Protein AF-A0A101KX17-F1 (afdb_monomer)

Solvent-accessible surface area (backbone atoms only — not comparable to full-atom values): 4138 Å² total; per-residue (Å²): 135,85,78,73,90,68,51,68,55,53,53,42,40,51,51,24,53,52,25,49,76,70,66,39,52,75,60,20,50,55,38,47,53,51,33,60,72,71,38,96,61,64,49,90,86,35,49,44,25,51,50,54,48,54,60,62,68,67,56,71,82,73,73,79,85,74,79,131

Foldseek 3Di:
DDPDPQDPLNVLLVVLLVCVVVVVVVSNVVSLVVNVVVDVDLDPPGSNVVSVVSVVVPPPPPPPPPDD

Structure (mmCIF, N/CA/C/O backbone):
data_AF-A0A101KX17-F1
#
_entry.id   AF-A0A101KX17-F1
#
loop_
_atom_site.group_PDB
_atom_site.id
_atom_site.type_symbol
_atom_site.label_atom_id
_atom_site.label_alt_id
_atom_site.label_comp_id
_atom_site.label_asym_id
_atom_site.label_entity_id
_atom_site.label_seq_id
_atom_site.pdbx_PDB_ins_code
_atom_site.Cartn_x
_atom_site.Cartn_y
_atom_site.Cartn_z
_atom_site.occupancy
_atom_site.B_iso_or_equiv
_atom_site.auth_s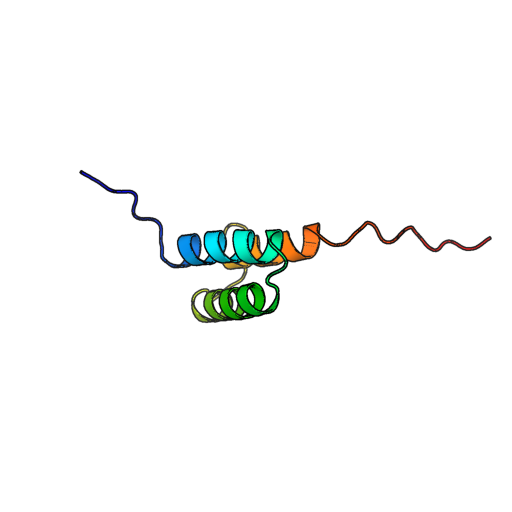eq_id
_atom_site.auth_comp_id
_atom_site.auth_asym_id
_atom_site.auth_atom_id
_atom_site.pdbx_PDB_model_num
ATOM 1 N N . MET A 1 1 ? 4.259 23.190 -18.150 1.00 34.88 1 MET A N 1
ATOM 2 C CA . MET A 1 1 ? 3.536 22.889 -16.892 1.00 34.88 1 MET A CA 1
ATOM 3 C C . MET A 1 1 ? 3.599 21.381 -16.652 1.00 34.88 1 MET A C 1
ATOM 5 O O . MET A 1 1 ? 2.738 20.670 -17.143 1.00 34.88 1 MET A O 1
ATOM 9 N N . ASN A 1 2 ? 4.626 20.874 -15.959 1.00 38.25 2 ASN A N 1
ATOM 10 C CA . ASN A 1 2 ? 4.779 19.432 -15.709 1.00 38.25 2 ASN A CA 1
ATOM 11 C C . ASN A 1 2 ? 4.013 19.053 -14.439 1.00 38.25 2 ASN A C 1
ATOM 13 O O . ASN A 1 2 ? 4.543 19.138 -13.328 1.00 38.25 2 ASN A O 1
ATOM 17 N N . ARG A 1 3 ? 2.735 18.690 -14.583 1.00 45.62 3 ARG A N 1
ATOM 18 C CA . ARG A 1 3 ? 1.987 18.040 -13.502 1.00 45.62 3 ARG A CA 1
ATOM 19 C C . ARG A 1 3 ? 2.610 16.664 -13.283 1.00 45.62 3 ARG A C 1
ATOM 21 O O . ARG A 1 3 ? 2.222 15.734 -13.963 1.00 45.62 3 ARG A O 1
ATOM 28 N N . ARG A 1 4 ? 3.595 16.601 -12.379 1.00 48.78 4 ARG A N 1
ATOM 29 C CA . ARG A 1 4 ? 4.059 15.422 -11.627 1.00 48.78 4 ARG A CA 1
ATOM 30 C C . ARG A 1 4 ? 3.601 14.105 -12.272 1.00 48.78 4 ARG A C 1
ATOM 32 O O . ARG A 1 4 ? 2.526 13.619 -11.933 1.00 48.78 4 ARG A O 1
ATOM 39 N N . ASP A 1 5 ? 4.409 13.565 -13.180 1.00 51.44 5 ASP A N 1
ATOM 40 C CA . ASP A 1 5 ? 4.273 12.206 -13.714 1.00 51.44 5 ASP A CA 1
ATOM 41 C C . ASP A 1 5 ? 4.430 11.207 -12.552 1.00 51.44 5 ASP A C 1
ATOM 43 O O . ASP A 1 5 ? 5.507 10.689 -12.259 1.00 51.44 5 ASP A O 1
ATOM 47 N N . ILE A 1 6 ? 3.365 11.031 -11.772 1.00 63.31 6 ILE A N 1
ATOM 48 C CA . ILE A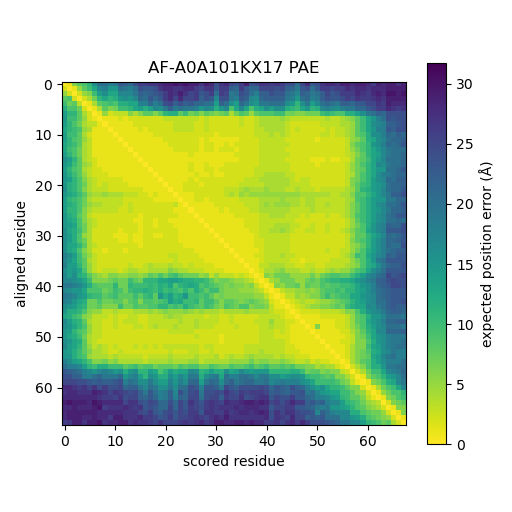 1 6 ? 3.283 10.003 -10.743 1.00 63.31 6 ILE A CA 1
ATOM 49 C C . ILE A 1 6 ? 2.885 8.734 -11.488 1.00 63.31 6 ILE A C 1
ATOM 51 O O . ILE A 1 6 ? 1.758 8.646 -11.980 1.00 63.31 6 ILE A O 1
ATOM 55 N N . SER A 1 7 ? 3.805 7.769 -11.582 1.00 84.69 7 SER A N 1
ATOM 56 C CA . SER A 1 7 ? 3.530 6.492 -12.248 1.00 84.69 7 SER A CA 1
ATOM 57 C C . SER A 1 7 ? 2.282 5.825 -11.656 1.00 84.69 7 SER A C 1
ATOM 59 O O . SER A 1 7 ? 1.943 6.034 -10.482 1.00 84.69 7 SER A O 1
ATOM 61 N N . LEU A 1 8 ? 1.575 5.044 -12.473 1.00 88.06 8 LEU A N 1
ATOM 62 C CA . LEU A 1 8 ? 0.330 4.379 -12.088 1.00 88.06 8 LEU A CA 1
ATOM 63 C C . LEU A 1 8 ? 0.504 3.564 -10.797 1.00 88.06 8 LEU A C 1
ATOM 65 O O . LEU A 1 8 ? -0.323 3.642 -9.893 1.00 88.06 8 LEU A O 1
ATOM 69 N N . GLU A 1 9 ? 1.629 2.871 -10.659 1.00 90.06 9 GLU A N 1
ATOM 70 C CA . GLU A 1 9 ? 1.989 2.071 -9.489 1.00 90.06 9 GLU A CA 1
ATOM 71 C C . GLU A 1 9 ? 2.063 2.922 -8.215 1.00 90.06 9 GLU A C 1
ATOM 73 O O . GLU A 1 9 ? 1.600 2.505 -7.154 1.00 90.06 9 GLU A O 1
ATOM 78 N N . ARG A 1 10 ? 2.582 4.155 -8.297 1.00 90.00 10 ARG A N 1
ATOM 79 C CA . ARG A 1 10 ? 2.604 5.071 -7.145 1.00 90.00 10 ARG A CA 1
ATOM 80 C C . ARG A 1 10 ? 1.216 5.586 -6.778 1.00 90.00 10 ARG A C 1
ATOM 82 O O . ARG A 1 10 ? 0.952 5.800 -5.596 1.00 90.00 10 ARG A O 1
ATOM 89 N N . GLN A 1 11 ? 0.336 5.779 -7.759 1.00 92.56 11 GLN A N 1
ATOM 90 C CA . GLN A 1 11 ? -1.055 6.164 -7.501 1.00 92.56 11 GLN A CA 1
ATOM 91 C C . GLN A 1 11 ? -1.822 5.017 -6.831 1.00 92.56 11 GLN A C 1
ATOM 93 O O . GLN A 1 11 ? -2.513 5.239 -5.836 1.00 92.56 11 GLN A O 1
ATOM 98 N N . ILE A 1 12 ? -1.629 3.784 -7.310 1.00 93.62 12 ILE A N 1
ATOM 99 C CA . ILE A 1 12 ? -2.221 2.581 -6.714 1.00 93.62 12 ILE A CA 1
ATOM 100 C C . ILE A 1 12 ? -1.684 2.366 -5.297 1.00 93.62 12 ILE A C 1
ATOM 102 O O . ILE A 1 12 ? -2.473 2.120 -4.391 1.00 93.62 12 ILE A O 1
ATOM 106 N N . LEU A 1 13 ? -0.380 2.550 -5.058 1.00 93.38 13 LEU A N 1
ATOM 107 C CA . LEU A 1 13 ? 0.194 2.473 -3.712 1.00 93.38 13 LEU A CA 1
ATOM 108 C C . LEU A 1 13 ? -0.419 3.501 -2.753 1.00 93.38 13 LEU A C 1
ATOM 110 O O . LEU A 1 13 ? -0.680 3.184 -1.593 1.00 93.38 13 LEU A O 1
ATOM 114 N N . ALA A 1 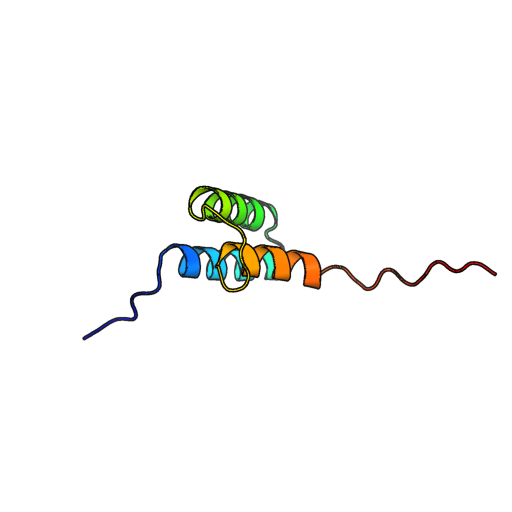14 ? -0.637 4.736 -3.204 1.00 94.06 14 ALA A N 1
ATOM 115 C CA . ALA A 1 14 ? -1.270 5.757 -2.373 1.00 94.06 14 ALA A CA 1
ATOM 116 C C . ALA A 1 14 ? -2.715 5.370 -2.017 1.00 94.06 14 ALA A C 1
ATOM 118 O O . ALA A 1 14 ? -3.106 5.463 -0.852 1.00 94.06 14 ALA A O 1
ATOM 119 N N . ALA A 1 15 ? -3.481 4.876 -2.995 1.00 95.31 15 ALA A N 1
ATOM 120 C CA . ALA A 1 15 ? -4.831 4.366 -2.772 1.00 95.31 15 ALA A CA 1
ATOM 121 C C . ALA A 1 15 ? -4.836 3.146 -1.837 1.00 95.31 15 ALA A C 1
ATOM 123 O O . ALA A 1 15 ? -5.686 3.059 -0.954 1.00 95.31 15 ALA A O 1
ATOM 124 N N . PHE A 1 16 ? -3.860 2.246 -1.983 1.00 95.31 16 PHE A N 1
ATOM 125 C CA . PHE A 1 16 ? -3.674 1.082 -1.123 1.00 95.31 16 PHE A CA 1
ATOM 126 C C . PHE A 1 16 ? -3.439 1.510 0.326 1.00 95.31 16 PHE A C 1
ATOM 128 O O . PHE A 1 16 ? -4.163 1.068 1.213 1.00 95.31 16 PHE A O 1
ATOM 135 N N . LYS A 1 17 ? -2.482 2.421 0.564 1.00 93.88 17 LYS A N 1
ATOM 136 C CA . LYS A 1 17 ? -2.175 2.938 1.908 1.00 93.88 17 LYS A CA 1
ATOM 137 C C . LYS A 1 17 ? -3.416 3.564 2.550 1.00 93.88 17 LYS A C 1
ATOM 139 O O . LYS A 1 17 ? -3.699 3.279 3.707 1.00 93.88 17 LYS A O 1
ATOM 144 N N . LEU A 1 18 ? -4.192 4.343 1.793 1.00 94.81 18 LEU A N 1
ATOM 145 C CA . LEU A 1 18 ? -5.438 4.942 2.280 1.00 94.81 18 LEU A CA 1
ATOM 146 C C . LEU A 1 18 ? -6.518 3.892 2.588 1.00 94.81 18 LEU A C 1
ATOM 148 O O . LEU A 1 18 ? -7.170 3.964 3.627 1.00 94.81 18 LEU A O 1
ATOM 152 N N . ALA A 1 19 ? -6.728 2.915 1.704 1.00 94.31 19 ALA A N 1
ATOM 153 C CA . ALA A 1 19 ? -7.699 1.842 1.921 1.00 94.31 19 ALA A CA 1
ATOM 154 C C . ALA A 1 19 ? -7.326 0.981 3.138 1.00 94.31 19 ALA A C 1
ATOM 156 O O . ALA A 1 19 ? -8.200 0.604 3.916 1.00 94.31 19 ALA A O 1
ATOM 157 N N . HIS A 1 20 ? -6.033 0.718 3.321 1.00 92.81 20 HIS A N 1
ATOM 158 C CA . HIS A 1 20 ? -5.500 -0.017 4.460 1.00 92.81 20 HIS A CA 1
ATOM 159 C C . HIS A 1 20 ? -5.688 0.759 5.774 1.00 92.81 20 HIS A C 1
ATOM 161 O O . HIS A 1 20 ? -6.209 0.205 6.737 1.00 92.81 20 HIS A O 1
ATOM 167 N N . ASP A 1 21 ? -5.346 2.052 5.798 1.00 91.75 21 ASP A N 1
ATOM 168 C CA . ASP A 1 21 ? -5.494 2.927 6.974 1.00 91.75 21 ASP A CA 1
ATOM 169 C C . ASP A 1 21 ? -6.967 3.133 7.377 1.00 91.75 21 ASP A C 1
ATOM 171 O O . ASP A 1 21 ? -7.318 3.120 8.552 1.00 91.75 21 ASP A O 1
ATOM 175 N N . THR A 1 22 ? -7.866 3.211 6.392 1.00 93.88 22 THR A N 1
ATOM 176 C CA . THR A 1 22 ? -9.318 3.343 6.614 1.00 93.88 22 THR A CA 1
ATOM 177 C C . THR A 1 22 ? -10.029 2.015 6.909 1.00 93.88 22 THR A C 1
ATOM 179 O O . THR A 1 22 ? -11.258 1.980 6.984 1.00 93.88 22 THR A O 1
ATOM 182 N N . GLY A 1 23 ? -9.291 0.907 7.050 1.00 92.06 23 GLY A N 1
ATOM 183 C CA . GLY A 1 23 ? -9.849 -0.416 7.352 1.00 92.06 23 GLY A CA 1
ATOM 184 C C . GLY A 1 23 ? -10.654 -1.048 6.209 1.00 92.06 23 GLY A C 1
ATOM 185 O O . GLY A 1 23 ? -11.334 -2.056 6.405 1.00 92.06 23 GLY A O 1
ATOM 186 N N . ARG A 1 24 ? -10.584 -0.500 4.991 1.00 94.50 24 ARG A N 1
ATOM 187 C CA . ARG A 1 24 ? -11.250 -1.038 3.793 1.00 94.50 24 ARG A CA 1
ATOM 188 C C . ARG A 1 24 ? -10.420 -2.166 3.178 1.00 94.50 24 ARG A C 1
ATOM 190 O O . ARG A 1 24 ? -9.974 -2.072 2.035 1.00 94.50 24 ARG A O 1
ATOM 197 N N . LEU A 1 25 ? -10.236 -3.248 3.933 1.00 91.50 25 LEU A N 1
ATOM 198 C CA . LEU A 1 25 ? -9.299 -4.327 3.598 1.00 91.50 25 LEU A CA 1
ATOM 199 C C . LEU A 1 25 ? -9.584 -5.000 2.248 1.00 91.50 25 LEU A C 1
ATOM 201 O O . LEU A 1 25 ? -8.645 -5.265 1.515 1.00 91.50 25 LEU A O 1
ATOM 205 N N . ALA A 1 26 ? -10.850 -5.192 1.863 1.00 94.12 26 ALA A N 1
ATOM 206 C CA . ALA A 1 26 ? -11.190 -5.754 0.549 1.00 94.12 26 ALA A CA 1
ATOM 207 C C . ALA A 1 26 ? -10.714 -4.869 -0.621 1.00 94.12 26 ALA A C 1
ATOM 209 O O . ALA A 1 26 ? -10.278 -5.362 -1.656 1.00 94.12 26 ALA A O 1
ATOM 210 N N . VAL A 1 27 ? -10.767 -3.543 -0.452 1.00 94.25 27 VAL A N 1
ATOM 211 C CA . VAL A 1 27 ? -10.255 -2.597 -1.454 1.00 94.25 27 VAL A CA 1
ATOM 212 C C . VAL A 1 27 ? -8.729 -2.614 -1.457 1.00 94.25 27 VAL A C 1
ATOM 214 O O . VAL A 1 27 ? -8.123 -2.598 -2.524 1.00 94.25 27 VAL A O 1
ATOM 217 N N . ALA A 1 28 ? -8.106 -2.667 -0.277 1.00 94.12 28 ALA A N 1
ATOM 218 C CA . ALA A 1 28 ? -6.656 -2.781 -0.158 1.00 94.12 28 ALA A CA 1
ATOM 219 C C . ALA A 1 28 ? -6.129 -4.070 -0.817 1.00 94.12 28 ALA A C 1
ATOM 221 O O . ALA A 1 28 ? -5.135 -4.015 -1.531 1.00 94.12 28 ALA A O 1
ATOM 222 N N . ASP A 1 29 ? -6.827 -5.194 -0.654 1.00 94.38 29 ASP A N 1
ATOM 223 C CA . ASP A 1 29 ? -6.486 -6.482 -1.266 1.00 94.38 29 ASP A CA 1
ATOM 224 C C . ASP A 1 29 ? -6.497 -6.409 -2.802 1.00 94.38 29 ASP A C 1
ATOM 226 O O . ASP A 1 29 ? -5.496 -6.696 -3.453 1.00 94.38 29 ASP A O 1
ATOM 230 N N . HIS A 1 30 ? -7.567 -5.869 -3.395 1.00 96.44 30 HIS A N 1
ATOM 231 C CA . HIS A 1 30 ? -7.632 -5.677 -4.848 1.00 96.44 30 HIS A CA 1
ATOM 232 C C . HIS A 1 30 ? -6.540 -4.745 -5.389 1.00 96.44 30 HIS A C 1
ATOM 234 O O . HIS A 1 30 ? -5.999 -4.979 -6.472 1.00 96.44 30 HIS A O 1
ATOM 240 N N . LEU A 1 31 ? -6.200 -3.688 -4.648 1.00 95.06 31 LEU A N 1
ATOM 241 C CA . LEU A 1 31 ? -5.126 -2.769 -5.030 1.00 95.06 31 LEU A CA 1
ATOM 242 C C . LEU A 1 31 ? -3.744 -3.426 -4.912 1.00 95.06 31 LEU A C 1
ATOM 244 O O . LEU A 1 31 ? -2.868 -3.132 -5.724 1.00 95.06 31 LEU A O 1
ATOM 248 N N . LEU A 1 32 ? -3.554 -4.327 -3.946 1.00 93.56 32 LEU A N 1
ATOM 249 C CA . LEU A 1 32 ? -2.336 -5.122 -3.823 1.00 93.56 32 LEU A CA 1
ATOM 250 C C . LEU A 1 32 ? -2.187 -6.078 -5.011 1.00 93.56 32 LEU A C 1
ATOM 252 O O . LEU A 1 32 ? -1.145 -6.050 -5.659 1.00 93.56 32 LEU A O 1
ATOM 256 N N . CYS A 1 33 ? -3.242 -6.813 -5.378 1.00 94.12 33 CYS A N 1
ATOM 257 C CA . CYS A 1 33 ? -3.219 -7.677 -6.562 1.00 94.12 33 CYS A CA 1
ATOM 258 C C . CYS A 1 33 ? -2.918 -6.900 -7.849 1.00 94.12 33 CYS A C 1
ATOM 260 O O . CYS A 1 33 ? -2.183 -7.378 -8.714 1.00 94.12 33 CYS A O 1
ATOM 262 N N . ALA A 1 34 ? -3.442 -5.678 -7.980 1.00 92.88 34 ALA A N 1
ATOM 263 C CA . ALA A 1 34 ? -3.104 -4.811 -9.103 1.00 92.88 34 ALA A CA 1
ATOM 264 C C . ALA A 1 34 ? -1.607 -4.448 -9.114 1.00 92.88 34 ALA A C 1
ATOM 266 O O . ALA A 1 34 ? -0.986 -4.461 -10.175 1.00 92.88 34 ALA A O 1
ATOM 267 N N . LEU A 1 35 ? -1.008 -4.166 -7.951 1.00 91.00 35 LEU A N 1
ATOM 268 C CA . LEU A 1 35 ? 0.436 -3.933 -7.840 1.00 91.00 35 LEU A CA 1
ATOM 269 C C . LEU A 1 35 ? 1.255 -5.182 -8.170 1.00 91.00 35 LEU A C 1
ATOM 271 O O . LEU A 1 35 ? 2.267 -5.046 -8.846 1.00 91.00 35 LEU A O 1
ATOM 275 N N . GLU A 1 36 ? 0.823 -6.369 -7.745 1.00 90.56 36 GLU A N 1
ATOM 276 C CA . GLU A 1 36 ? 1.468 -7.651 -8.076 1.00 90.56 36 GLU A CA 1
ATOM 277 C C . GLU A 1 36 ? 1.416 -7.949 -9.581 1.00 90.56 36 GLU A C 1
ATOM 279 O O . GLU A 1 36 ? 2.360 -8.497 -10.138 1.00 90.56 36 GLU A O 1
ATOM 284 N N . CYS A 1 37 ? 0.341 -7.547 -10.264 1.00 90.25 37 CYS A N 1
ATOM 285 C CA . CYS A 1 37 ? 0.221 -7.708 -11.714 1.00 90.25 37 CYS A CA 1
ATOM 286 C C . CYS A 1 37 ? 1.066 -6.694 -12.501 1.00 90.25 37 CYS A 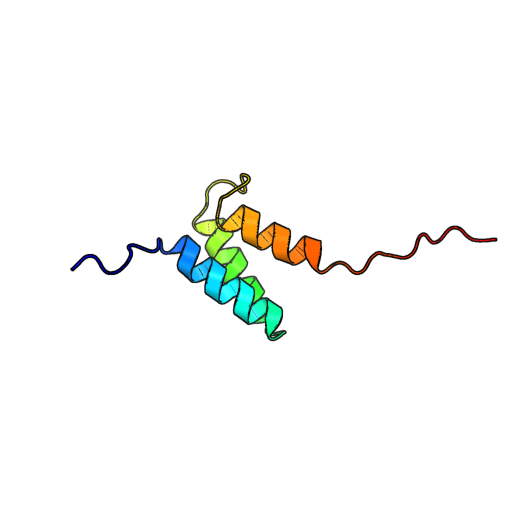C 1
ATOM 288 O O . CYS A 1 37 ? 1.540 -7.001 -13.594 1.00 90.25 37 CYS A O 1
ATOM 290 N N . LEU A 1 38 ? 1.221 -5.472 -11.981 1.00 85.19 38 LEU A N 1
ATOM 291 C CA . LEU A 1 38 ? 1.967 -4.394 -12.642 1.00 85.19 38 LEU A CA 1
ATOM 292 C C . LEU A 1 38 ? 3.473 -4.456 -12.361 1.00 85.19 38 LEU A C 1
ATOM 294 O O . LEU A 1 38 ? 4.275 -4.085 -13.216 1.00 85.19 38 LEU A O 1
ATOM 298 N N . CYS A 1 39 ? 3.867 -4.900 -11.168 1.00 80.94 39 CYS A N 1
ATOM 299 C CA . CYS A 1 39 ? 5.262 -5.020 -10.767 1.00 80.94 39 CYS A CA 1
ATOM 300 C C . CYS A 1 39 ? 5.734 -6.461 -10.972 1.00 80.94 39 CYS A C 1
ATOM 302 O O . CYS A 1 39 ? 5.257 -7.370 -10.306 1.00 80.94 39 CYS A O 1
ATOM 304 N N . GLY A 1 40 ? 6.737 -6.664 -11.828 1.00 73.56 40 GLY A N 1
ATOM 305 C CA . GLY A 1 40 ? 7.357 -7.983 -12.001 1.00 73.56 40 GLY A CA 1
ATOM 306 C C . GLY A 1 40 ? 8.184 -8.456 -10.798 1.00 73.56 40 GLY A C 1
ATOM 307 O O . GLY A 1 40 ? 8.546 -9.626 -10.749 1.00 73.56 40 GLY A O 1
ATOM 308 N N . ASP A 1 41 ? 8.497 -7.565 -9.847 1.00 76.00 41 ASP A N 1
ATOM 309 C CA . ASP A 1 41 ? 9.266 -7.900 -8.647 1.00 76.00 41 ASP A CA 1
ATOM 310 C C . ASP A 1 41 ? 8.934 -6.983 -7.447 1.00 76.00 41 ASP A C 1
ATOM 312 O O . ASP A 1 41 ? 8.653 -5.786 -7.593 1.00 76.00 41 ASP A O 1
ATOM 316 N N . ALA A 1 42 ? 9.000 -7.545 -6.236 1.00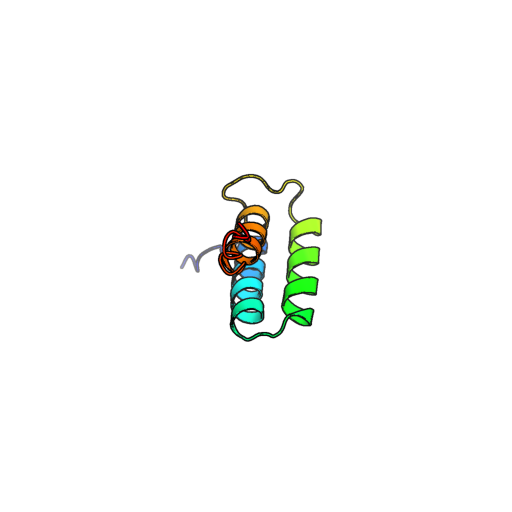 76.81 42 ALA A N 1
ATOM 317 C CA . ALA A 1 42 ? 8.739 -6.868 -4.963 1.00 76.81 42 ALA A CA 1
ATOM 318 C C . ALA A 1 42 ? 10.005 -6.254 -4.320 1.00 76.81 42 ALA A C 1
ATOM 320 O O . ALA A 1 42 ? 10.109 -6.155 -3.094 1.00 76.81 42 ALA A O 1
ATOM 321 N N . CYS A 1 43 ? 10.975 -5.834 -5.137 1.00 77.00 43 CYS A N 1
ATOM 322 C CA . CYS A 1 43 ? 12.218 -5.211 -4.691 1.00 77.00 43 CYS A CA 1
ATOM 323 C C . CYS A 1 43 ? 12.015 -4.004 -3.758 1.00 77.00 43 CYS A C 1
ATOM 325 O O . CYS A 1 43 ? 11.042 -3.247 -3.818 1.00 77.00 43 CYS A O 1
ATOM 327 N N . ARG A 1 44 ? 13.014 -3.758 -2.905 1.00 71.31 44 ARG A N 1
ATOM 328 C CA . ARG A 1 44 ? 13.005 -2.624 -1.974 1.00 71.31 44 ARG A CA 1
ATOM 329 C C . ARG A 1 44 ? 12.982 -1.297 -2.741 1.00 71.31 44 ARG A C 1
ATOM 331 O O . ARG A 1 44 ? 13.872 -1.024 -3.535 1.00 71.31 44 ARG A O 1
ATOM 338 N N . GLY A 1 45 ? 11.989 -0.456 -2.451 1.00 75.25 45 GLY A N 1
ATOM 339 C CA . GLY A 1 45 ? 11.798 0.841 -3.112 1.00 75.25 45 GLY A CA 1
ATOM 340 C C . GLY A 1 45 ? 10.810 0.822 -4.282 1.00 75.25 45 GLY A C 1
ATOM 341 O O . GLY A 1 45 ? 10.498 1.891 -4.808 1.00 75.25 45 GLY A O 1
ATOM 342 N N . THR A 1 46 ? 10.277 -0.347 -4.660 1.00 84.62 46 THR A N 1
ATOM 343 C CA . THR A 1 46 ? 9.141 -0.440 -5.589 1.00 84.62 46 THR A CA 1
ATOM 344 C C . THR A 1 46 ? 7.821 -0.191 -4.865 1.00 84.62 46 THR A C 1
ATOM 346 O O . THR A 1 46 ? 7.728 -0.288 -3.636 1.00 84.62 46 THR A O 1
ATOM 349 N N . ALA A 1 47 ? 6.776 0.122 -5.635 1.00 86.56 47 ALA A N 1
ATOM 350 C CA . ALA A 1 47 ? 5.440 0.314 -5.087 1.00 86.56 47 ALA A CA 1
ATOM 351 C C . ALA A 1 47 ? 4.922 -0.947 -4.375 1.00 86.56 47 ALA A C 1
ATOM 353 O O . ALA A 1 47 ? 4.364 -0.858 -3.284 1.00 86.56 47 ALA A O 1
ATOM 354 N N . LEU A 1 48 ? 5.186 -2.120 -4.954 1.00 88.56 48 LEU A N 1
ATOM 355 C CA . LEU A 1 48 ? 4.834 -3.408 -4.368 1.00 88.56 48 LEU A CA 1
ATOM 356 C C . LEU A 1 48 ? 5.608 -3.686 -3.066 1.00 88.56 48 LEU A C 1
ATOM 358 O O . LEU A 1 48 ? 5.008 -4.056 -2.057 1.00 88.56 48 LEU A O 1
ATOM 362 N N . GLY A 1 49 ? 6.921 -3.427 -3.039 1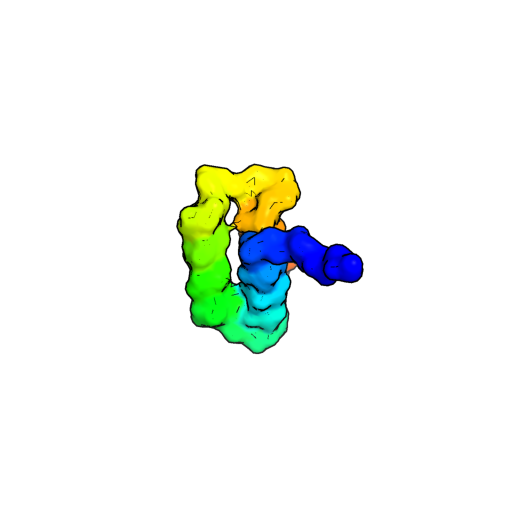.00 89.56 49 GLY A N 1
ATOM 363 C CA . GLY A 1 49 ? 7.729 -3.587 -1.825 1.00 89.56 49 GLY A CA 1
ATOM 364 C C . GLY A 1 49 ? 7.285 -2.660 -0.682 1.00 89.56 49 GLY A C 1
ATOM 365 O O . GLY A 1 49 ? 7.274 -3.053 0.487 1.00 89.56 49 GLY A O 1
ATOM 366 N N . GLU A 1 50 ? 6.868 -1.434 -1.004 1.00 90.56 50 GLU A N 1
ATOM 367 C CA . GLU A 1 50 ? 6.271 -0.512 -0.031 1.00 90.56 50 GLU A CA 1
ATOM 368 C C . GLU A 1 50 ? 4.907 -0.992 0.487 1.00 90.56 50 GLU A C 1
ATOM 370 O O . GLU A 1 50 ? 4.630 -0.836 1.679 1.00 90.56 50 GLU A O 1
ATOM 375 N N . ALA A 1 51 ? 4.069 -1.581 -0.374 1.00 90.56 51 ALA A N 1
ATOM 376 C CA . ALA A 1 51 ? 2.768 -2.121 0.016 1.00 90.56 51 ALA A CA 1
ATOM 377 C C . ALA A 1 51 ? 2.920 -3.275 1.020 1.00 90.56 51 ALA A C 1
ATOM 379 O O . ALA A 1 51 ? 2.340 -3.220 2.105 1.00 90.56 51 ALA A O 1
ATOM 380 N N . TYR A 1 52 ? 3.786 -4.256 0.738 1.00 91.00 52 TYR A N 1
ATOM 381 C CA . TYR A 1 52 ? 4.064 -5.344 1.686 1.00 91.00 52 TYR A CA 1
ATOM 382 C C . TYR A 1 52 ? 4.632 -4.841 3.011 1.00 91.00 52 TYR A C 1
ATOM 384 O O . TYR A 1 52 ? 4.263 -5.327 4.080 1.00 91.00 52 TYR A O 1
ATOM 392 N N . ARG A 1 53 ? 5.505 -3.829 2.974 1.00 89.94 53 ARG A N 1
ATOM 393 C CA . ARG A 1 53 ? 6.050 -3.237 4.197 1.00 89.94 53 ARG A CA 1
ATOM 394 C C . ARG A 1 53 ? 4.962 -2.596 5.060 1.00 89.94 53 ARG A C 1
ATOM 396 O O . ARG A 1 53 ? 5.052 -2.698 6.282 1.00 89.94 53 ARG A O 1
ATOM 403 N N . ALA A 1 54 ? 3.952 -1.965 4.461 1.00 88.62 54 ALA A N 1
ATOM 404 C CA . ALA A 1 54 ? 2.826 -1.401 5.205 1.00 88.62 54 ALA A CA 1
ATOM 405 C C . ALA A 1 54 ? 2.021 -2.494 5.932 1.00 88.62 54 ALA A C 1
ATOM 407 O O . ALA A 1 54 ? 1.713 -2.331 7.109 1.00 88.62 54 ALA A O 1
ATOM 408 N N . ILE A 1 55 ? 1.795 -3.640 5.284 1.00 88.94 55 ILE A N 1
ATOM 409 C CA . ILE A 1 55 ? 1.124 -4.804 5.891 1.00 88.94 55 ILE A CA 1
ATOM 410 C C . ILE A 1 55 ? 1.951 -5.352 7.062 1.00 88.94 55 ILE A C 1
ATOM 412 O O . ILE A 1 55 ? 1.437 -5.548 8.163 1.00 88.94 55 ILE A O 1
ATOM 416 N N . CYS A 1 56 ? 3.256 -5.556 6.853 1.00 84.19 56 CYS A N 1
ATOM 417 C CA . CYS A 1 56 ? 4.153 -6.088 7.881 1.00 84.19 56 CYS A CA 1
ATOM 418 C C . CYS A 1 56 ? 4.319 -5.145 9.083 1.00 84.19 56 CYS A C 1
ATOM 420 O O . CYS A 1 56 ? 4.482 -5.621 10.202 1.00 84.19 56 CYS A O 1
ATOM 422 N N . SER A 1 57 ? 4.260 -3.826 8.871 1.00 77.12 57 SER A N 1
ATOM 423 C CA . SER A 1 57 ? 4.400 -2.825 9.943 1.00 77.12 57 SER A CA 1
ATOM 424 C C . SER A 1 57 ? 3.164 -2.731 10.843 1.00 77.12 57 SER A C 1
ATOM 426 O O . SER A 1 57 ? 3.266 -2.230 11.957 1.00 77.12 57 SER A O 1
ATOM 428 N N . CYS A 1 58 ? 2.007 -3.223 10.388 1.00 61.09 58 CYS A N 1
ATOM 429 C CA . CYS A 1 58 ? 0.776 -3.279 11.178 1.00 61.09 58 CYS A CA 1
ATOM 430 C C . CYS A 1 58 ? 0.642 -4.556 12.013 1.00 61.09 58 CYS A C 1
ATOM 432 O O . CYS A 1 58 ? -0.382 -4.733 12.671 1.00 61.09 58 CYS A O 1
ATOM 434 N N . ARG A 1 59 ? 1.646 -5.446 12.025 1.00 59.28 59 ARG A N 1
ATOM 435 C CA . ARG A 1 59 ? 1.672 -6.525 13.013 1.00 59.28 59 ARG A CA 1
ATOM 436 C C . ARG A 1 59 ? 1.928 -5.899 14.385 1.00 59.28 59 ARG A C 1
ATOM 438 O O . ARG A 1 59 ? 3.022 -5.368 14.582 1.00 59.28 59 ARG A O 1
ATOM 445 N N . PRO A 1 60 ? 0.966 -5.936 15.328 1.00 50.28 60 PRO A N 1
AT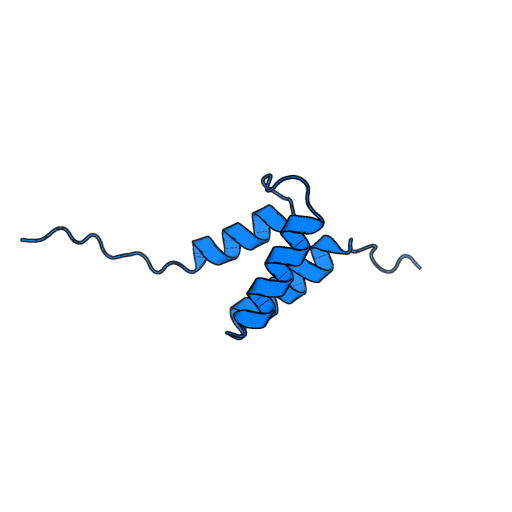OM 446 C CA . PRO A 1 60 ? 1.298 -5.630 16.704 1.00 50.28 60 PRO A CA 1
ATOM 447 C C . PRO A 1 60 ? 2.389 -6.613 17.115 1.00 50.28 60 PRO A C 1
ATOM 449 O O . PRO A 1 60 ? 2.296 -7.805 16.807 1.00 50.28 60 PRO A O 1
ATOM 452 N N . ASP A 1 61 ? 3.434 -6.079 17.738 1.00 50.22 61 ASP A N 1
ATOM 453 C CA . ASP A 1 61 ? 4.404 -6.825 18.525 1.00 50.22 61 ASP A CA 1
ATOM 454 C C . ASP A 1 61 ? 3.671 -7.967 19.233 1.00 50.22 61 ASP A C 1
ATOM 456 O O . ASP A 1 61 ? 2.834 -7.744 20.107 1.00 50.22 61 ASP A O 1
ATOM 460 N N . GLN A 1 62 ? 3.860 -9.188 18.738 1.00 50.00 62 GLN A N 1
ATOM 461 C CA . GLN A 1 62 ? 3.307 -10.366 19.372 1.00 50.00 62 GLN A CA 1
ATOM 462 C C . GLN A 1 62 ? 4.123 -10.487 20.657 1.00 50.00 62 GLN A C 1
ATOM 464 O O . GLN A 1 62 ? 5.316 -10.787 20.550 1.00 50.00 62 GLN A O 1
ATOM 469 N N . PRO A 1 63 ? 3.549 -10.197 21.844 1.00 46.94 63 PRO A N 1
ATOM 470 C CA . PRO A 1 63 ? 4.336 -10.18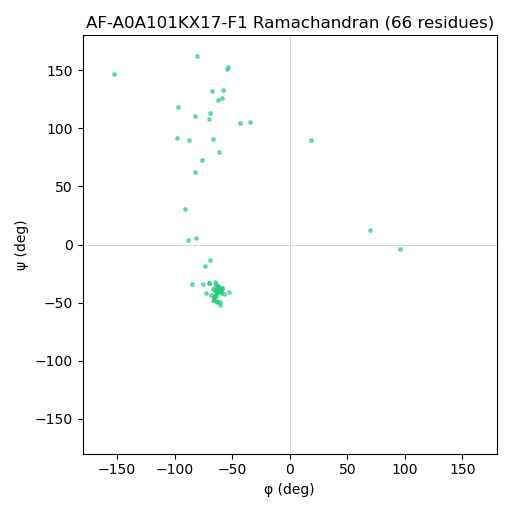6 23.059 1.00 46.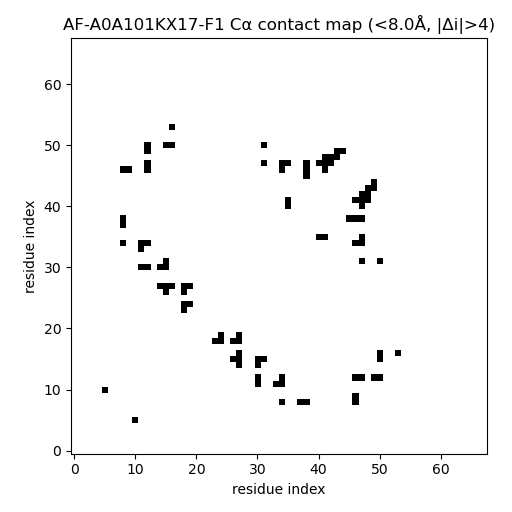94 63 PRO A CA 1
ATOM 471 C C . PRO A 1 63 ? 4.918 -11.581 23.190 1.00 46.94 63 PRO A C 1
ATOM 473 O O . PRO A 1 63 ? 4.188 -12.573 23.083 1.00 46.94 63 PRO A O 1
ATOM 476 N N . ALA A 1 64 ? 6.241 -11.638 23.328 1.00 56.12 64 ALA A N 1
ATOM 477 C CA . ALA A 1 64 ? 6.991 -12.859 23.525 1.00 56.12 64 ALA A CA 1
ATOM 478 C C . ALA A 1 64 ? 6.248 -13.728 24.545 1.00 56.12 64 ALA A C 1
ATOM 480 O O . ALA A 1 64 ? 6.229 -13.439 25.741 1.00 56.12 64 ALA A O 1
ATOM 481 N N . ARG A 1 65 ? 5.582 -14.780 24.061 1.00 55.28 65 ARG A N 1
ATOM 482 C CA . ARG A 1 65 ? 4.957 -15.792 24.906 1.00 55.28 65 ARG A CA 1
ATOM 483 C C . ARG A 1 65 ? 6.094 -16.672 25.428 1.00 55.28 65 ARG A C 1
ATOM 485 O O . ARG A 1 65 ? 6.334 -17.761 24.927 1.00 55.28 65 ARG A O 1
ATOM 492 N N . GLY A 1 66 ? 6.865 -16.114 26.357 1.00 56.50 66 GLY A N 1
ATOM 493 C CA . GLY A 1 66 ? 7.797 -16.819 27.224 1.00 56.50 66 GLY A CA 1
ATOM 494 C C . GLY A 1 66 ? 7.088 -17.043 28.548 1.00 56.50 66 GLY A C 1
ATOM 495 O O . GLY A 1 66 ? 7.042 -16.157 29.395 1.00 56.50 66 GLY A O 1
ATOM 496 N N . GLU A 1 67 ? 6.430 -18.190 28.649 1.00 56.00 67 GLU A N 1
ATOM 497 C CA . GLU A 1 67 ? 5.728 -18.662 29.834 1.00 56.00 67 GLU A CA 1
ATOM 498 C C . GLU A 1 67 ? 6.711 -18.981 30.972 1.00 56.00 67 GLU A C 1
ATOM 500 O O . GLU A 1 67 ? 7.659 -19.725 30.751 1.00 56.00 67 GLU A O 1
ATOM 505 N N . ARG A 1 68 ? 6.371 -18.468 32.165 1.00 58.34 68 ARG A N 1
ATOM 506 C CA . ARG A 1 68 ? 6.708 -18.926 33.531 1.00 58.34 68 ARG A CA 1
ATOM 507 C C . ARG A 1 68 ? 8.166 -18.973 33.986 1.00 58.34 68 ARG A C 1
ATOM 509 O O . ARG A 1 68 ? 8.941 -19.823 33.510 1.00 58.34 68 ARG A O 1
#

Organism: Rhizobium loti (NCBI:txid381)

pLDDT: mean 79.79, std 17.44, range [34.88, 96.44]

Radius of gyration: 15.18 Å; Cα contacts (8 Å, |Δi|>4): 50; chains: 1; bounding box: 24×42×50 Å

Secondary structure (DSSP, 8-state):
-------HHHHHHHHHHHHHHTT-HHHHHHHHHHHHHH-S---TTSHHHHHHHHHHHTS---------

Sequence (68 aa):
MNRRDISLERQILAAFKLAHDTGRLAVADHLLCALECLCGDACRGTALGEAYRAICSCRPDQPARGER

Mean predicted aligned error: 9.28 Å

Nearest PDB structures (foldseek):
  8sxh-assembly1_C  TM=6.045E-01  e=3.069E+00  Pseudomonas aeruginosa
  3e6y-assembly3_B  TM=6.480E-01  e=3.069E+00  Nicotiana tabacum